Protein AF-A0A3C0SN01-F1 (afdb_monomer_lite)

pLDDT: mean 82.52, std 9.82, range [51.88, 93.31]

Sequence (128 aa):
GTYTPICLVLLETPIKYYMLSSIWGIAIVGILFKVYWIEGPSWLSSSIYIVMGWMAIFIFNPLSKVVSSNGLLILVLGGVLYTIGGVIYCLERKGKHRTFGAHEIFHIFVLLGSITHYYFIYRYVFNL

Structure (mmCIF, N/CA/C/O backbone):
data_AF-A0A3C0SN01-F1
#
_entry.id   AF-A0A3C0SN01-F1
#
loop_
_atom_site.group_PDB
_atom_site.id
_atom_site.type_symbol
_atom_site.label_atom_id
_atom_site.label_alt_id
_atom_site.label_comp_id
_atom_site.label_asym_id
_atom_site.label_entity_id
_atom_site.label_seq_id
_atom_site.pdbx_PDB_ins_code
_atom_site.Cartn_x
_atom_site.Cartn_y
_atom_site.Cartn_z
_atom_site.occupancy
_atom_site.B_iso_or_equiv
_atom_site.auth_seq_id
_atom_site.auth_comp_id
_atom_site.auth_asym_id
_atom_site.auth_atom_id
_atom_site.pdbx_PDB_model_num
ATOM 1 N N . GLY A 1 1 ? 5.481 -0.551 3.278 1.00 67.06 1 GLY A N 1
ATOM 2 C CA . GLY A 1 1 ? 5.163 0.664 4.053 1.00 67.06 1 GLY A CA 1
ATOM 3 C C . GLY A 1 1 ? 3.680 0.780 4.339 1.00 67.06 1 GLY A C 1
ATOM 4 O O . GLY A 1 1 ? 3.291 0.698 5.492 1.00 67.06 1 GLY A O 1
ATOM 5 N N . THR A 1 2 ? 2.856 0.908 3.297 1.00 79.81 2 THR A N 1
ATOM 6 C CA . THR A 1 2 ? 1.403 1.167 3.368 1.00 79.81 2 THR A CA 1
ATOM 7 C C . THR A 1 2 ? 0.610 0.222 4.279 1.00 79.81 2 THR A C 1
ATOM 9 O O . THR A 1 2 ? -0.334 0.649 4.930 1.00 79.81 2 THR A O 1
ATOM 12 N N . TYR A 1 3 ? 1.016 -1.045 4.382 1.00 82.19 3 TYR A N 1
ATOM 13 C CA . TYR A 1 3 ? 0.353 -2.038 5.232 1.00 82.19 3 TYR A CA 1
ATOM 14 C C . TYR A 1 3 ? 0.581 -1.858 6.734 1.00 82.19 3 TYR A C 1
ATOM 16 O O . TYR A 1 3 ? -0.266 -2.269 7.515 1.00 82.19 3 TYR A O 1
ATOM 24 N N . THR A 1 4 ? 1.694 -1.259 7.162 1.00 84.69 4 THR A N 1
ATOM 25 C CA . THR A 1 4 ? 2.011 -1.114 8.591 1.00 84.69 4 THR A CA 1
ATOM 26 C C . THR A 1 4 ? 0.919 -0.348 9.359 1.00 84.69 4 THR A C 1
ATOM 28 O O . THR A 1 4 ? 0.417 -0.903 10.335 1.00 84.69 4 THR A O 1
ATOM 31 N N . PRO A 1 5 ? 0.485 0.864 8.945 1.00 83.62 5 PRO A N 1
ATOM 32 C CA . PRO A 1 5 ? -0.585 1.577 9.649 1.00 83.62 5 PRO A CA 1
ATOM 33 C C . PRO A 1 5 ? -1.933 0.848 9.569 1.00 83.62 5 PRO A C 1
ATOM 35 O O . PRO A 1 5 ? -2.668 0.821 10.549 1.00 83.62 5 PRO A O 1
ATOM 38 N N . ILE A 1 6 ? -2.227 0.191 8.442 1.00 84.62 6 ILE A N 1
ATOM 39 C CA . ILE A 1 6 ? -3.448 -0.610 8.263 1.00 84.62 6 ILE A CA 1
ATOM 40 C C . ILE A 1 6 ? -3.478 -1.759 9.276 1.00 84.62 6 ILE A C 1
ATOM 42 O O . ILE A 1 6 ? -4.459 -1.925 9.992 1.00 84.62 6 ILE A O 1
ATOM 46 N N . CYS A 1 7 ? -2.393 -2.526 9.384 1.00 85.56 7 CYS A N 1
ATOM 47 C CA . CYS A 1 7 ? -2.330 -3.655 10.301 1.00 85.56 7 CYS A CA 1
ATOM 48 C C . CYS A 1 7 ? -2.332 -3.221 11.767 1.00 85.56 7 CYS A C 1
ATOM 50 O O . CYS A 1 7 ? -2.973 -3.865 12.585 1.00 85.56 7 CYS A O 1
ATOM 52 N N . LEU A 1 8 ? -1.607 -2.158 12.120 1.00 85.69 8 LEU A N 1
ATOM 53 C CA . LEU A 1 8 ? -1.470 -1.760 13.522 1.00 85.69 8 LEU A CA 1
ATOM 54 C C . LEU A 1 8 ? -2.720 -1.082 14.089 1.00 85.69 8 LEU A C 1
ATOM 56 O O . LEU A 1 8 ? -2.965 -1.230 15.284 1.00 85.69 8 LEU A O 1
ATOM 60 N N . VAL A 1 9 ? -3.480 -0.362 13.258 1.00 86.06 9 VAL A N 1
ATOM 61 C CA . VAL A 1 9 ? -4.631 0.436 13.710 1.00 86.06 9 VAL A CA 1
ATOM 62 C C . VAL A 1 9 ? -5.968 -0.241 13.410 1.00 86.06 9 VAL A C 1
ATOM 64 O O . VAL A 1 9 ? -6.854 -0.208 14.253 1.00 86.06 9 VAL A O 1
ATOM 67 N N . LEU A 1 10 ? -6.128 -0.866 12.236 1.00 85.12 10 LEU A N 1
ATOM 68 C CA . LEU A 1 10 ? -7.431 -1.383 11.789 1.00 85.12 10 LEU A CA 1
ATOM 69 C C . LEU A 1 10 ? -7.654 -2.865 12.102 1.00 85.12 10 LEU A C 1
ATOM 71 O O . LEU A 1 10 ? -8.794 -3.319 12.096 1.00 85.12 10 LEU A O 1
ATOM 75 N N . LEU A 1 11 ? -6.592 -3.645 12.320 1.00 86.56 11 LEU A N 1
ATOM 76 C CA . LEU A 1 11 ? -6.715 -5.085 12.549 1.00 86.56 11 LEU A CA 1
ATOM 77 C C . LEU A 1 11 ? -6.617 -5.435 14.032 1.00 86.56 11 LEU A C 1
ATOM 79 O O . LEU A 1 11 ? -5.713 -5.003 14.750 1.00 86.56 11 LEU A O 1
ATOM 83 N N . GLU A 1 12 ? -7.505 -6.325 14.460 1.00 85.50 12 GLU A N 1
ATOM 84 C CA . GLU A 1 12 ? -7.458 -6.919 15.789 1.00 85.50 12 GLU A CA 1
ATOM 85 C C . GLU A 1 12 ? -6.400 -8.031 15.887 1.00 85.50 12 GLU A C 1
ATOM 87 O O . GLU A 1 12 ? -5.940 -8.630 14.902 1.00 85.50 12 GLU A O 1
ATOM 92 N N . THR A 1 13 ? -5.988 -8.321 17.119 1.00 85.00 13 THR A N 1
ATOM 93 C CA . THR A 1 13 ? -5.174 -9.500 17.423 1.00 85.00 13 THR A CA 1
ATOM 94 C C . THR A 1 13 ? -5.981 -10.784 17.227 1.00 85.00 13 THR A C 1
ATOM 96 O O . THR A 1 13 ? -7.136 -10.821 17.638 1.00 85.00 13 THR A O 1
ATOM 99 N N . PRO A 1 14 ? -5.392 -11.860 16.668 1.00 87.69 14 PRO A N 1
ATOM 100 C CA . PRO A 1 14 ? -3.970 -12.030 16.342 1.00 87.69 14 PRO A CA 1
ATOM 101 C C . PRO A 1 14 ? -3.599 -11.705 14.881 1.00 87.69 14 PRO A C 1
ATOM 103 O O . PRO A 1 14 ? -2.414 -11.656 14.550 1.00 87.69 14 PRO A O 1
ATOM 106 N N . ILE A 1 15 ? -4.584 -11.457 14.010 1.00 86.94 15 ILE A N 1
ATOM 107 C CA . ILE A 1 15 ? -4.400 -11.288 12.554 1.00 86.94 15 ILE A CA 1
ATOM 108 C C . ILE A 1 15 ? -3.396 -10.174 12.236 1.00 86.94 15 ILE A C 1
ATOM 110 O O . ILE A 1 15 ? -2.558 -10.342 11.345 1.00 86.94 15 ILE A O 1
ATOM 114 N N . LYS A 1 16 ? -3.414 -9.074 13.004 1.00 89.25 16 LYS A N 1
ATOM 115 C CA . LYS A 1 16 ? -2.473 -7.961 12.820 1.00 89.25 16 LYS A CA 1
ATOM 116 C C . LYS A 1 16 ? -1.004 -8.390 12.833 1.00 89.25 16 LYS A C 1
ATOM 118 O O . LYS A 1 16 ? -0.227 -7.916 12.008 1.00 89.25 16 LYS A O 1
ATOM 123 N N . TYR A 1 17 ? -0.625 -9.300 13.734 1.00 90.06 17 TYR A N 1
ATOM 124 C CA . TYR A 1 17 ? 0.764 -9.731 13.889 1.00 90.06 17 TYR A CA 1
ATOM 125 C C . TYR A 1 17 ? 1.177 -10.697 12.788 1.00 90.06 17 TYR A C 1
ATOM 127 O O . TYR A 1 17 ? 2.263 -10.534 12.245 1.00 90.06 17 TYR A O 1
ATOM 135 N N . TYR A 1 18 ? 0.307 -11.641 12.415 1.00 90.75 18 TYR A N 1
ATOM 136 C CA . TYR A 1 18 ? 0.574 -12.567 11.311 1.00 90.75 18 TYR A CA 1
ATOM 137 C C . TYR A 1 18 ? 0.758 -11.836 9.982 1.00 90.75 18 TYR A C 1
ATOM 139 O O . TYR A 1 18 ? 1.694 -12.122 9.238 1.00 90.75 18 TYR A O 1
ATOM 147 N N . MET A 1 19 ? -0.106 -10.864 9.690 1.00 88.19 19 MET A N 1
ATOM 148 C CA . MET A 1 19 ? -0.006 -10.090 8.456 1.00 88.19 19 MET A CA 1
ATOM 149 C C . MET A 1 19 ? 1.246 -9.209 8.448 1.00 88.19 19 MET A C 1
ATOM 151 O O . MET A 1 19 ? 1.985 -9.179 7.463 1.00 88.19 19 MET A O 1
ATOM 155 N N . LEU A 1 20 ? 1.510 -8.506 9.554 1.00 90.56 20 LEU A N 1
ATOM 156 C CA . LEU A 1 20 ? 2.673 -7.632 9.666 1.00 90.56 20 LEU A CA 1
ATOM 157 C C . LEU A 1 20 ? 3.982 -8.424 9.557 1.00 90.56 20 LEU A C 1
ATOM 159 O O . LEU A 1 20 ? 4.850 -8.033 8.779 1.00 90.56 20 LEU A O 1
ATOM 163 N N . SER A 1 21 ? 4.113 -9.540 10.281 1.00 91.44 21 SER A N 1
ATOM 164 C CA . SER A 1 21 ? 5.314 -10.379 10.238 1.00 91.44 21 SER A CA 1
ATOM 165 C C . SER A 1 21 ? 5.529 -10.995 8.859 1.00 91.44 21 SER A C 1
ATOM 167 O O . SER A 1 21 ? 6.660 -11.016 8.383 1.00 91.44 21 SER A O 1
ATOM 169 N N . SER A 1 22 ? 4.460 -11.412 8.175 1.00 90.69 22 SER A N 1
ATOM 170 C CA . SER A 1 22 ? 4.561 -11.977 6.827 1.00 90.69 22 SER A CA 1
ATOM 171 C C . SER A 1 22 ? 5.036 -10.936 5.810 1.00 90.69 22 SER A C 1
ATOM 173 O O . SER A 1 22 ? 5.975 -11.191 5.058 1.00 90.69 22 SER A O 1
ATOM 175 N N . ILE A 1 23 ? 4.452 -9.732 5.818 1.00 90.75 23 ILE A N 1
ATOM 176 C CA . ILE A 1 23 ? 4.843 -8.650 4.897 1.00 90.75 23 ILE A CA 1
ATOM 177 C C . ILE A 1 23 ? 6.279 -8.198 5.155 1.00 90.75 23 ILE A C 1
ATOM 179 O O . ILE A 1 23 ? 7.044 -8.008 4.210 1.00 90.75 23 ILE A O 1
ATOM 183 N N . TRP A 1 24 ? 6.658 -8.026 6.423 1.00 91.56 24 TRP A N 1
ATOM 184 C CA . TRP A 1 24 ? 8.023 -7.644 6.780 1.00 91.56 24 TRP A CA 1
ATOM 185 C C . TRP A 1 24 ? 9.029 -8.758 6.494 1.00 91.56 24 TRP A C 1
ATOM 187 O O . TRP A 1 24 ? 10.121 -8.464 6.017 1.00 91.56 24 TRP A O 1
ATOM 197 N N . GLY A 1 25 ? 8.658 -10.023 6.695 1.00 91.75 25 GLY A N 1
ATOM 198 C CA . GLY A 1 25 ? 9.480 -11.174 6.328 1.00 91.75 25 GLY A CA 1
ATOM 199 C C . GLY A 1 25 ? 9.779 -11.198 4.831 1.00 91.75 25 GLY A C 1
ATOM 200 O O . GLY A 1 25 ? 10.942 -11.261 4.439 1.00 91.75 25 GLY A O 1
ATOM 201 N N . ILE A 1 26 ? 8.751 -11.043 3.988 1.00 89.19 26 ILE A N 1
ATOM 202 C CA . ILE A 1 26 ? 8.925 -10.969 2.528 1.00 89.19 26 ILE A CA 1
ATOM 203 C C . ILE A 1 26 ? 9.765 -9.746 2.137 1.00 89.19 26 ILE A C 1
ATOM 205 O O . ILE A 1 26 ? 10.632 -9.853 1.272 1.00 89.19 26 ILE A O 1
ATOM 209 N N . ALA A 1 27 ? 9.561 -8.598 2.791 1.00 88.62 27 ALA A N 1
ATOM 210 C CA . ALA A 1 27 ? 10.346 -7.396 2.530 1.00 88.62 27 ALA A CA 1
ATOM 211 C C . ALA A 1 27 ? 11.836 -7.592 2.855 1.00 88.62 27 ALA A C 1
ATOM 213 O O . ALA A 1 27 ? 12.681 -7.240 2.036 1.00 88.62 27 ALA A O 1
ATOM 214 N N . ILE A 1 28 ? 12.164 -8.185 4.009 1.00 90.56 28 ILE A N 1
ATOM 215 C CA . ILE A 1 28 ? 13.548 -8.488 4.400 1.00 90.56 28 ILE A CA 1
ATOM 216 C C . ILE A 1 28 ? 14.179 -9.440 3.387 1.00 90.56 28 ILE A C 1
ATOM 218 O O . ILE A 1 28 ? 15.268 -9.167 2.893 1.00 90.56 28 ILE A O 1
ATOM 222 N N . VAL A 1 29 ? 13.476 -10.513 3.019 1.00 89.06 29 VAL A N 1
ATOM 223 C CA . VAL A 1 29 ? 13.944 -11.462 2.003 1.00 89.06 29 VAL A CA 1
ATOM 224 C C . VAL A 1 29 ? 14.208 -10.748 0.673 1.00 89.06 29 VAL A C 1
ATOM 226 O O . VAL A 1 29 ? 15.281 -10.907 0.098 1.00 89.06 29 VAL A O 1
ATOM 229 N N . GLY A 1 30 ? 13.283 -9.901 0.215 1.00 85.56 30 GLY A N 1
ATOM 230 C CA . GLY A 1 30 ? 13.451 -9.105 -1.001 1.00 85.56 30 GLY A CA 1
ATOM 231 C C . GLY A 1 30 ? 14.647 -8.147 -0.947 1.00 85.56 30 GLY A C 1
ATOM 232 O O . GLY A 1 30 ? 15.370 -8.024 -1.935 1.00 85.56 30 GLY A O 1
ATOM 233 N N . ILE A 1 31 ? 14.895 -7.509 0.203 1.00 87.00 31 ILE A N 1
ATOM 234 C CA . ILE A 1 31 ? 16.065 -6.645 0.423 1.00 87.00 31 ILE A CA 1
ATOM 235 C C . ILE A 1 31 ? 17.353 -7.466 0.347 1.00 87.00 31 ILE A C 1
ATOM 237 O O . ILE A 1 31 ? 18.257 -7.089 -0.393 1.00 87.00 31 ILE A O 1
ATOM 241 N N . LEU A 1 32 ? 17.429 -8.598 1.054 1.00 88.69 32 LEU A N 1
ATOM 242 C CA . LEU A 1 32 ? 18.606 -9.470 1.029 1.00 88.69 32 LEU A CA 1
ATOM 243 C C . LEU A 1 32 ? 18.895 -9.955 -0.396 1.00 88.69 32 LEU A C 1
ATOM 245 O O . LEU A 1 32 ? 20.030 -9.849 -0.853 1.00 88.69 32 LEU A O 1
ATOM 249 N N . PHE A 1 33 ? 17.873 -10.386 -1.142 1.00 84.75 33 PHE A N 1
ATOM 250 C CA . PHE A 1 33 ? 18.031 -10.748 -2.554 1.00 84.75 33 PHE A CA 1
ATOM 251 C C . PHE A 1 33 ? 18.605 -9.603 -3.391 1.00 84.75 33 PHE A C 1
ATOM 253 O O . PHE A 1 33 ? 19.514 -9.826 -4.185 1.00 84.75 33 PHE A O 1
ATOM 260 N N . LYS A 1 34 ? 18.110 -8.374 -3.208 1.00 79.75 34 LYS A N 1
ATOM 261 C CA . LYS A 1 34 ? 18.589 -7.204 -3.956 1.00 79.75 34 LYS A CA 1
ATOM 262 C C . LYS A 1 34 ? 20.036 -6.840 -3.607 1.00 79.75 34 LYS A C 1
ATOM 264 O O . LYS A 1 34 ? 20.776 -6.420 -4.489 1.00 79.75 34 LYS A O 1
ATOM 269 N N . VAL A 1 35 ? 20.422 -6.994 -2.338 1.00 86.00 35 VAL A N 1
ATOM 270 C CA . VAL A 1 35 ? 21.769 -6.683 -1.834 1.00 86.00 35 VAL A CA 1
ATOM 271 C C . VAL A 1 35 ? 22.793 -7.706 -2.323 1.00 86.00 35 VAL A C 1
ATOM 273 O O . VAL A 1 35 ? 23.856 -7.315 -2.794 1.00 86.00 35 VAL A O 1
ATOM 276 N N . TYR A 1 36 ? 22.478 -9.002 -2.251 1.00 84.94 36 TYR A N 1
ATOM 277 C CA . TYR A 1 36 ? 23.400 -10.057 -2.681 1.00 84.94 36 TYR A CA 1
ATOM 278 C C . TYR A 1 36 ? 23.399 -10.284 -4.199 1.00 84.94 36 TYR A C 1
ATOM 280 O O . TYR A 1 36 ? 24.381 -10.793 -4.733 1.00 84.94 36 TYR A O 1
ATOM 288 N N . TRP A 1 37 ? 22.326 -9.906 -4.906 1.00 80.00 37 TRP A N 1
ATOM 289 C CA . TRP A 1 37 ? 22.157 -10.172 -6.337 1.00 80.00 37 TRP A CA 1
ATOM 290 C C . TRP A 1 37 ? 21.661 -8.936 -7.105 1.00 80.00 37 TRP A C 1
ATOM 292 O O . TRP A 1 37 ? 20.550 -8.897 -7.638 1.00 80.00 37 TRP A O 1
ATOM 302 N N . ILE A 1 38 ? 22.520 -7.917 -7.193 1.00 74.12 38 ILE A N 1
ATOM 303 C CA . ILE A 1 38 ? 22.217 -6.626 -7.841 1.00 74.12 38 ILE A CA 1
ATOM 304 C C . ILE A 1 38 ? 21.871 -6.795 -9.334 1.00 74.12 38 ILE A C 1
ATOM 306 O O . ILE A 1 38 ? 20.924 -6.176 -9.816 1.00 74.12 38 ILE A O 1
ATOM 310 N N . GLU A 1 39 ? 22.577 -7.677 -10.052 1.00 69.44 39 GLU A N 1
ATOM 311 C CA . GLU A 1 39 ? 22.322 -7.997 -11.472 1.00 69.44 39 GLU A CA 1
ATOM 312 C C . GLU A 1 39 ? 21.234 -9.067 -11.679 1.00 69.44 39 GLU A C 1
ATOM 314 O O 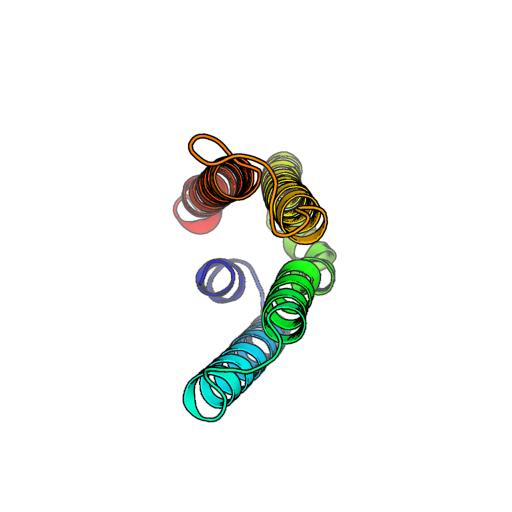. GLU A 1 39 ? 21.097 -9.647 -12.758 1.00 69.44 39 GLU A O 1
ATOM 319 N N . GLY A 1 40 ? 20.463 -9.376 -10.634 1.00 67.56 40 GLY A N 1
ATOM 320 C CA . GLY A 1 40 ? 19.437 -10.406 -10.686 1.00 67.56 40 GLY A CA 1
ATOM 321 C C . GLY A 1 40 ? 18.336 -10.091 -11.708 1.00 67.56 40 GLY A C 1
ATOM 322 O O . GLY A 1 40 ? 18.107 -8.930 -12.066 1.00 67.56 40 GLY A O 1
ATOM 323 N N . PRO A 1 41 ? 17.604 -11.115 -12.176 1.00 70.81 41 PRO A N 1
ATOM 324 C CA . PRO A 1 41 ? 16.523 -10.918 -13.126 1.00 70.81 41 PRO A CA 1
ATOM 325 C C . PRO A 1 41 ? 15.478 -9.925 -12.596 1.00 70.81 41 PRO A C 1
ATOM 327 O O . PRO A 1 41 ? 14.897 -10.118 -11.525 1.00 70.81 41 PRO A O 1
ATOM 330 N N . SER A 1 42 ? 15.174 -8.886 -13.379 1.00 67.25 42 SER A N 1
ATOM 331 C CA . SER A 1 42 ? 14.200 -7.849 -13.005 1.00 67.25 42 SER A CA 1
ATOM 332 C C . SER A 1 42 ? 12.801 -8.410 -12.707 1.00 67.25 42 SER A C 1
ATOM 334 O O . SER A 1 42 ? 12.099 -7.876 -11.849 1.00 67.25 42 SER A O 1
ATOM 336 N N . TRP A 1 43 ? 12.424 -9.526 -13.345 1.00 70.19 43 TRP A N 1
ATOM 337 C CA . TRP A 1 43 ? 11.138 -10.199 -13.134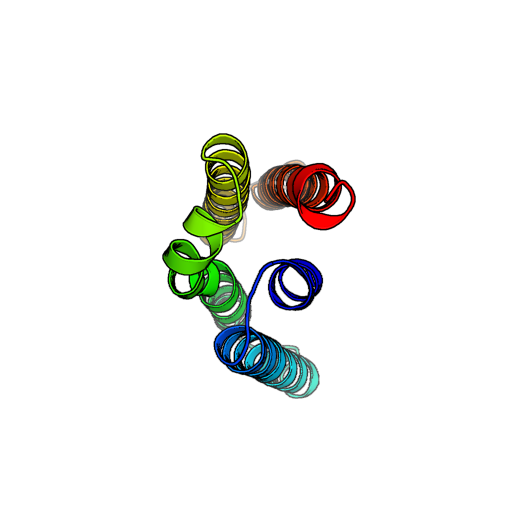 1.00 70.19 43 TRP A CA 1
ATOM 338 C C . TRP A 1 43 ? 10.970 -10.757 -11.714 1.00 70.19 43 TRP A C 1
ATOM 340 O O . TRP A 1 43 ? 9.853 -10.760 -11.191 1.00 70.19 43 TRP A O 1
ATOM 350 N N . LEU A 1 44 ? 12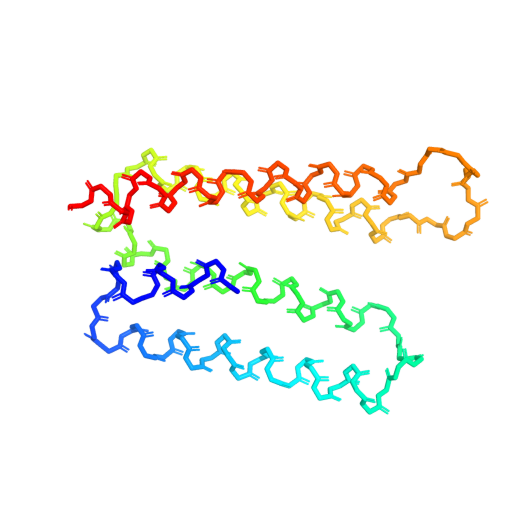.058 -11.188 -11.064 1.00 74.25 44 LEU A N 1
ATOM 351 C CA . LEU A 1 44 ? 12.005 -11.752 -9.714 1.00 74.25 44 LEU A CA 1
ATOM 352 C C . LEU A 1 44 ? 11.633 -10.665 -8.701 1.00 74.25 44 LEU A C 1
ATOM 354 O O . LEU A 1 44 ? 10.735 -10.848 -7.881 1.00 74.25 44 LEU A O 1
ATOM 358 N N . SER A 1 45 ? 12.264 -9.494 -8.825 1.00 69.94 45 SER A N 1
ATOM 359 C CA . SER A 1 45 ? 11.955 -8.327 -7.996 1.00 69.94 45 SER A CA 1
ATOM 360 C C . SER A 1 45 ? 10.495 -7.904 -8.176 1.00 69.94 45 SER A C 1
ATOM 362 O O . SER A 1 45 ? 9.796 -7.729 -7.182 1.00 69.94 45 SER A O 1
ATOM 364 N N . SER A 1 46 ? 10.011 -7.791 -9.418 1.00 74.12 46 SER A N 1
ATOM 365 C CA . SER A 1 46 ? 8.613 -7.432 -9.698 1.00 74.12 46 SER A CA 1
ATOM 366 C C . SER A 1 46 ? 7.616 -8.449 -9.139 1.00 74.12 46 SER A C 1
ATOM 368 O O . SER A 1 46 ? 6.589 -8.054 -8.592 1.00 74.12 46 SER A O 1
ATOM 370 N N . SER A 1 47 ? 7.931 -9.746 -9.205 1.00 79.06 47 SER A N 1
ATOM 371 C CA . SER A 1 47 ? 7.065 -10.807 -8.674 1.00 79.06 47 SER A CA 1
ATOM 372 C C . SER A 1 47 ? 6.896 -10.696 -7.158 1.00 79.06 47 SER A C 1
ATOM 374 O O . SER A 1 47 ? 5.773 -10.773 -6.664 1.00 79.06 47 SER A O 1
ATOM 376 N N . ILE A 1 48 ? 7.984 -10.433 -6.423 1.00 80.69 48 ILE A N 1
ATOM 377 C CA . ILE A 1 48 ? 7.937 -10.217 -4.967 1.00 80.69 48 ILE A CA 1
ATOM 378 C C . ILE A 1 48 ? 7.020 -9.032 -4.630 1.00 80.69 48 ILE A C 1
ATOM 380 O O . ILE A 1 48 ? 6.164 -9.150 -3.754 1.00 80.69 48 ILE A O 1
ATOM 384 N N . TYR A 1 49 ? 7.134 -7.916 -5.360 1.00 79.44 49 TYR A N 1
ATOM 385 C CA . TYR A 1 49 ? 6.270 -6.748 -5.149 1.00 79.44 49 TYR A CA 1
ATOM 386 C C . TYR A 1 49 ? 4.789 -7.036 -5.429 1.00 79.44 49 TYR A C 1
ATOM 388 O O . TYR A 1 49 ? 3.933 -6.600 -4.659 1.00 79.44 49 TYR A O 1
ATOM 396 N N . ILE A 1 50 ? 4.474 -7.787 -6.489 1.00 80.38 50 ILE A N 1
ATOM 397 C CA . ILE A 1 50 ? 3.090 -8.166 -6.813 1.00 80.38 50 ILE A CA 1
ATOM 398 C C . ILE A 1 50 ? 2.516 -9.069 -5.720 1.00 80.38 50 ILE A C 1
ATOM 400 O O . ILE A 1 50 ? 1.422 -8.800 -5.226 1.00 80.38 50 ILE A O 1
ATOM 404 N N . VAL A 1 51 ? 3.264 -10.089 -5.284 1.00 84.81 51 VAL A N 1
ATOM 405 C CA . VAL A 1 51 ? 2.836 -10.989 -4.201 1.00 84.81 51 VAL A CA 1
ATOM 406 C C . VAL A 1 51 ? 2.547 -10.198 -2.927 1.00 84.81 51 VAL A C 1
ATOM 408 O O . VAL A 1 51 ? 1.480 -10.369 -2.341 1.00 84.81 51 VAL A O 1
ATOM 411 N N . MET A 1 52 ? 3.435 -9.275 -2.539 1.00 84.88 52 MET A N 1
ATOM 412 C CA . MET A 1 52 ? 3.211 -8.389 -1.389 1.00 84.88 52 MET A CA 1
ATOM 413 C C . MET A 1 52 ? 1.949 -7.530 -1.549 1.00 84.88 52 MET A C 1
ATOM 415 O O . MET A 1 52 ? 1.208 -7.335 -0.587 1.00 84.88 52 MET A O 1
ATOM 419 N N . GLY A 1 53 ? 1.686 -7.020 -2.756 1.00 83.75 53 GLY A N 1
ATOM 420 C CA . GLY A 1 53 ? 0.489 -6.237 -3.060 1.00 83.75 53 GLY A CA 1
ATOM 421 C C . GLY A 1 53 ? -0.807 -7.033 -2.894 1.00 83.75 53 GLY A C 1
ATOM 422 O O . GLY A 1 53 ? -1.777 -6.510 -2.353 1.00 83.75 53 GLY A O 1
ATOM 423 N N . TRP A 1 54 ? -0.809 -8.308 -3.280 1.00 85.06 54 TRP A N 1
ATOM 424 C CA . TRP A 1 54 ? -1.989 -9.176 -3.225 1.00 85.06 54 TRP A CA 1
ATOM 425 C C . TRP A 1 54 ? -2.301 -9.725 -1.832 1.00 85.06 54 TRP A C 1
ATOM 427 O O . TRP A 1 54 ? -3.412 -10.206 -1.597 1.00 85.06 54 TRP A O 1
ATOM 437 N N . MET A 1 55 ? -1.384 -9.586 -0.869 1.00 85.25 55 MET A N 1
ATOM 438 C CA . MET A 1 55 ? -1.648 -10.008 0.508 1.00 85.25 55 MET A CA 1
ATOM 439 C C . MET A 1 55 ? -2.855 -9.282 1.131 1.00 85.25 55 MET A C 1
ATOM 441 O O . MET A 1 55 ? -3.477 -9.823 2.043 1.00 85.25 55 MET A O 1
ATOM 445 N N . ALA A 1 56 ? -3.249 -8.110 0.613 1.00 83.94 56 ALA A N 1
ATOM 446 C CA . ALA A 1 56 ? -4.456 -7.375 1.010 1.00 83.94 56 ALA A CA 1
ATOM 447 C C . ALA A 1 56 ? -5.728 -8.232 0.987 1.00 83.94 56 ALA A C 1
ATOM 449 O O . ALA A 1 56 ? -6.627 -7.996 1.790 1.00 83.94 56 ALA A O 1
ATOM 450 N N . ILE A 1 57 ? -5.804 -9.239 0.113 1.00 85.38 57 ILE A N 1
ATOM 451 C CA . ILE A 1 57 ? -6.975 -10.116 0.006 1.00 85.38 57 ILE A CA 1
ATOM 452 C C . ILE A 1 57 ? -7.210 -10.884 1.311 1.00 85.38 57 ILE A C 1
ATOM 454 O O . ILE A 1 57 ? -8.353 -11.021 1.743 1.00 85.38 57 ILE A O 1
ATOM 458 N N . PHE A 1 58 ? -6.145 -11.312 1.996 1.00 85.12 58 PHE A N 1
ATOM 459 C CA . PHE A 1 58 ? -6.261 -12.042 3.262 1.00 85.12 58 PHE A CA 1
ATOM 460 C C . PHE A 1 58 ? -6.842 -11.189 4.391 1.00 85.12 58 PHE A C 1
ATOM 462 O O . PHE A 1 58 ? -7.494 -11.714 5.291 1.00 85.12 58 PHE A O 1
ATOM 469 N N . ILE A 1 59 ? -6.639 -9.872 4.335 1.00 84.75 59 ILE A N 1
ATOM 470 C CA . ILE A 1 59 ? -7.165 -8.932 5.329 1.00 84.75 59 ILE A CA 1
ATOM 471 C C . ILE A 1 59 ? -8.444 -8.231 4.869 1.00 84.75 59 ILE A C 1
ATOM 473 O O . ILE A 1 59 ? -8.969 -7.407 5.609 1.00 84.75 59 ILE A O 1
ATOM 477 N N . PHE A 1 60 ? -8.985 -8.567 3.696 1.00 86.81 60 PHE A N 1
ATOM 478 C CA . PHE A 1 60 ? -10.162 -7.897 3.141 1.00 86.81 60 PHE A CA 1
ATOM 479 C C . PHE A 1 60 ? -11.409 -8.080 4.016 1.00 86.81 60 PHE A C 1
ATOM 481 O O . PHE A 1 60 ? -12.088 -7.111 4.348 1.00 86.81 60 PHE A O 1
ATOM 488 N N . ASN A 1 61 ? -11.689 -9.318 4.439 1.00 86.50 61 ASN A N 1
ATOM 489 C CA . ASN A 1 61 ? -12.827 -9.628 5.307 1.00 86.50 61 ASN A CA 1
ATOM 490 C C . ASN A 1 61 ? -12.748 -8.891 6.660 1.00 86.50 61 ASN A C 1
ATOM 492 O O . ASN A 1 61 ? -13.693 -8.163 6.971 1.00 86.50 61 ASN A O 1
ATOM 496 N N . PRO A 1 62 ? -11.648 -8.976 7.439 1.00 86.50 62 PRO A N 1
ATOM 497 C CA . PRO A 1 62 ? -11.555 -8.211 8.677 1.00 86.50 62 PRO A CA 1
ATOM 498 C C . PRO A 1 62 ? -11.601 -6.696 8.432 1.00 86.50 62 PRO A C 1
ATOM 500 O O . PRO A 1 62 ? -12.294 -6.014 9.179 1.00 86.50 62 PRO A O 1
ATOM 503 N N . LEU A 1 63 ? -10.990 -6.168 7.358 1.00 85.94 63 LEU A N 1
ATOM 504 C CA . LEU A 1 63 ? -11.103 -4.739 7.024 1.00 85.94 63 LEU A CA 1
ATOM 505 C C . LEU A 1 63 ? -12.547 -4.304 6.771 1.00 85.94 63 LEU A C 1
ATOM 507 O O . LEU A 1 63 ? -12.939 -3.221 7.195 1.00 85.94 63 LEU A O 1
ATOM 511 N N . SER A 1 64 ? -13.346 -5.132 6.096 1.00 87.00 64 SER A N 1
ATOM 512 C CA . SER A 1 64 ? -14.727 -4.777 5.754 1.00 87.00 64 SER A CA 1
ATOM 513 C C . SER A 1 64 ? -15.656 -4.610 6.954 1.00 87.00 64 SER A C 1
ATOM 515 O O . SER A 1 64 ? -16.731 -4.034 6.817 1.00 87.00 64 SER A O 1
ATOM 517 N N . LYS A 1 65 ? -15.237 -5.087 8.131 1.00 87.62 65 LYS A N 1
ATOM 518 C CA . LYS A 1 65 ? -15.985 -4.940 9.384 1.00 87.62 65 LYS A CA 1
ATOM 519 C C . LYS A 1 65 ? -15.682 -3.630 10.108 1.00 87.62 65 LYS A C 1
ATOM 521 O O . LYS A 1 65 ? -16.497 -3.189 10.908 1.00 87.62 65 LYS A O 1
ATOM 526 N N . VAL A 1 66 ? -14.524 -3.030 9.840 1.00 87.25 66 VAL A N 1
ATOM 527 C CA . VAL A 1 66 ? -14.025 -1.833 10.540 1.00 87.25 66 VAL A CA 1
ATOM 528 C C . VAL A 1 66 ? -13.996 -0.590 9.649 1.00 87.25 66 VAL A C 1
ATOM 530 O O . VAL A 1 66 ? -13.982 0.530 10.147 1.00 87.25 66 VAL A O 1
ATOM 533 N N . VAL A 1 67 ? -14.013 -0.769 8.328 1.00 87.00 67 VAL A N 1
ATOM 534 C CA . VAL A 1 67 ? -13.966 0.309 7.338 1.00 87.00 67 VAL A CA 1
ATOM 535 C C . VAL A 1 67 ? -15.241 0.301 6.499 1.00 87.00 67 VAL A C 1
ATOM 537 O O . VAL A 1 67 ? -15.732 -0.751 6.095 1.00 87.00 67 VAL A O 1
ATOM 540 N N . SER A 1 68 ? -15.762 1.492 6.192 1.00 88.75 68 SER A N 1
ATOM 541 C CA . SER A 1 68 ? -16.939 1.641 5.331 1.00 88.75 68 SER A CA 1
ATOM 542 C C . SER A 1 68 ? -16.693 1.104 3.914 1.00 88.75 68 SER A C 1
ATOM 544 O O . SER A 1 68 ? -15.563 1.079 3.418 1.00 88.75 68 SER A O 1
ATOM 546 N N . SER A 1 69 ? -17.763 0.748 3.200 1.00 88.31 69 SER A N 1
ATOM 547 C CA . SER A 1 69 ? -17.674 0.258 1.816 1.00 88.31 69 SER A CA 1
ATOM 548 C C . SER A 1 69 ? -16.919 1.221 0.887 1.00 88.31 69 SER A C 1
ATOM 550 O O . SER A 1 69 ? -16.170 0.779 0.019 1.00 88.31 69 SER A O 1
ATOM 552 N N . ASN A 1 70 ? -17.038 2.534 1.114 1.00 89.69 70 ASN A N 1
ATOM 553 C CA . ASN A 1 70 ? -16.298 3.549 0.360 1.00 89.69 70 ASN A CA 1
ATOM 554 C C . ASN A 1 70 ? -14.783 3.472 0.607 1.00 89.69 70 ASN A C 1
ATOM 556 O O . ASN A 1 70 ? -14.003 3.611 -0.333 1.00 89.69 70 ASN A O 1
ATOM 560 N N . GLY A 1 71 ? -14.352 3.228 1.848 1.00 86.62 71 GLY A N 1
ATOM 561 C CA . GLY A 1 71 ? -12.936 3.046 2.169 1.00 86.62 71 GLY A CA 1
ATOM 562 C C . GLY A 1 71 ? -12.349 1.806 1.496 1.00 86.62 71 GLY A C 1
ATOM 563 O O . GLY A 1 71 ? -11.261 1.872 0.925 1.00 86.62 71 GLY A O 1
ATOM 564 N N . LEU A 1 72 ? -13.097 0.699 1.476 1.00 88.94 72 LEU A N 1
ATOM 565 C CA . LEU A 1 72 ? -12.689 -0.517 0.764 1.00 88.94 72 LEU A CA 1
ATOM 566 C C . LEU A 1 72 ? -12.553 -0.280 -0.742 1.00 88.94 72 LEU A C 1
ATOM 568 O O . LEU A 1 72 ? -11.579 -0.733 -1.337 1.00 88.94 72 LEU A O 1
ATOM 572 N N . LEU A 1 73 ? -13.487 0.456 -1.354 1.00 91.19 73 LEU A N 1
ATOM 573 C CA . LEU A 1 73 ? -13.409 0.804 -2.775 1.00 91.19 73 LEU A CA 1
ATOM 574 C C . LEU A 1 73 ? -12.139 1.595 -3.091 1.00 91.19 73 LEU A C 1
ATOM 576 O O . LEU A 1 73 ? -11.446 1.259 -4.045 1.00 91.19 73 LEU A O 1
ATOM 580 N N . ILE A 1 74 ? -11.785 2.589 -2.272 1.00 91.12 74 ILE A N 1
ATOM 581 C CA . ILE A 1 74 ? -10.544 3.363 -2.445 1.00 91.12 74 ILE A CA 1
ATOM 582 C C . ILE A 1 74 ? -9.313 2.451 -2.357 1.00 91.12 74 ILE A C 1
ATOM 584 O O . ILE A 1 74 ? -8.397 2.573 -3.170 1.00 91.12 74 ILE A O 1
ATOM 588 N N . LEU A 1 75 ? -9.298 1.518 -1.400 1.00 88.75 75 LEU A N 1
ATOM 589 C CA . LEU A 1 75 ? -8.197 0.572 -1.231 1.00 88.75 75 LEU A CA 1
ATOM 590 C C . LEU A 1 75 ? -8.051 -0.359 -2.446 1.00 88.75 75 LEU A C 1
ATOM 592 O O . LEU A 1 75 ? -6.940 -0.572 -2.932 1.00 88.75 75 LEU A O 1
ATOM 596 N N . VAL A 1 76 ? -9.170 -0.886 -2.950 1.00 90.62 76 VAL A N 1
ATOM 597 C CA . VAL A 1 76 ? -9.201 -1.743 -4.143 1.00 90.62 76 VAL A CA 1
ATOM 598 C C . VAL A 1 76 ? -8.768 -0.961 -5.381 1.00 90.62 76 VAL A C 1
ATOM 600 O O . VAL A 1 76 ? -7.949 -1.459 -6.149 1.00 90.62 76 VAL A O 1
ATOM 603 N N . LEU A 1 77 ? -9.246 0.274 -5.552 1.00 92.06 77 LEU A N 1
ATOM 604 C CA . LEU A 1 77 ? -8.837 1.151 -6.651 1.00 92.06 77 LEU A CA 1
ATOM 605 C C . LEU A 1 77 ? -7.322 1.387 -6.647 1.00 92.06 77 LEU A C 1
ATOM 607 O O . LEU A 1 77 ? -6.691 1.262 -7.695 1.00 92.06 77 LEU A O 1
ATOM 611 N N . GLY A 1 78 ? -6.721 1.642 -5.481 1.00 89.38 78 GLY A N 1
ATOM 612 C CA . GLY A 1 78 ? -5.267 1.767 -5.352 1.00 89.38 78 GLY A CA 1
ATOM 613 C C . GLY A 1 78 ? -4.512 0.503 -5.770 1.00 89.38 78 GLY A C 1
ATOM 614 O O . GLY A 1 78 ? -3.556 0.577 -6.546 1.00 89.38 78 GLY A O 1
ATOM 615 N N . GLY A 1 79 ? -4.991 -0.670 -5.343 1.00 88.25 79 GLY A N 1
ATOM 616 C CA . GLY A 1 79 ? -4.426 -1.964 -5.741 1.00 88.25 79 GLY A CA 1
ATOM 617 C C . GLY A 1 79 ? -4.537 -2.244 -7.246 1.00 88.25 79 GLY A C 1
ATOM 618 O O . GLY A 1 79 ? -3.590 -2.742 -7.863 1.00 88.25 79 GLY A O 1
ATOM 619 N N . VAL A 1 80 ? -5.664 -1.876 -7.861 1.00 89.94 80 VAL A N 1
ATOM 620 C CA . VAL A 1 80 ? -5.873 -1.991 -9.311 1.00 89.94 80 VAL A CA 1
ATOM 621 C C . VAL A 1 80 ? -4.924 -1.064 -10.069 1.00 89.94 80 VAL A C 1
ATOM 623 O O . VAL A 1 80 ? -4.266 -1.520 -11.002 1.00 89.94 80 VAL A O 1
ATOM 626 N N . LEU A 1 81 ? -4.776 0.196 -9.645 1.00 90.94 81 LEU A N 1
ATOM 627 C CA . LEU A 1 81 ? -3.844 1.146 -10.263 1.00 90.94 81 LEU A CA 1
ATOM 628 C C . LEU A 1 81 ? -2.397 0.632 -10.223 1.00 90.94 81 LEU A C 1
ATOM 630 O O . LEU A 1 81 ? -1.714 0.663 -11.246 1.00 90.94 81 LEU A O 1
ATOM 634 N N . TYR A 1 82 ? -1.949 0.081 -9.088 1.00 87.44 82 TYR A N 1
ATOM 635 C CA . TYR A 1 82 ? -0.625 -0.544 -8.996 1.00 87.44 82 TYR A CA 1
ATOM 636 C C . TYR A 1 82 ? -0.467 -1.751 -9.921 1.00 87.44 82 TYR A C 1
ATOM 638 O O . TYR A 1 82 ? 0.583 -1.913 -10.543 1.00 87.44 82 TYR A O 1
ATOM 646 N N . THR A 1 83 ? -1.499 -2.589 -10.031 1.00 86.50 83 THR A N 1
ATOM 647 C CA . THR A 1 83 ? -1.466 -3.773 -10.897 1.00 86.50 83 THR A CA 1
ATOM 648 C C . THR A 1 83 ? -1.402 -3.370 -12.370 1.00 86.50 83 THR A C 1
ATOM 650 O O . THR A 1 83 ? -0.573 -3.901 -13.103 1.00 86.50 83 THR A O 1
ATOM 653 N N . ILE A 1 84 ? -2.207 -2.389 -12.796 1.00 87.38 84 ILE A N 1
ATOM 654 C CA . ILE A 1 84 ? -2.181 -1.849 -14.164 1.00 87.38 84 ILE A CA 1
ATOM 655 C C . ILE A 1 84 ? -0.800 -1.275 -14.479 1.00 87.38 84 ILE A C 1
ATOM 657 O O . ILE A 1 84 ? -0.217 -1.628 -15.503 1.00 87.38 84 ILE A O 1
ATOM 661 N N . GLY A 1 85 ? -0.241 -0.458 -13.579 1.00 84.88 85 GLY A N 1
ATOM 662 C CA . GLY A 1 85 ? 1.120 0.051 -13.728 1.00 84.88 85 GLY A CA 1
ATOM 663 C C . GLY A 1 85 ? 2.127 -1.088 -13.902 1.00 84.88 85 GLY A C 1
ATOM 664 O O . GLY A 1 85 ? 2.893 -1.091 -14.865 1.00 84.88 85 GLY A O 1
ATOM 665 N N . GLY A 1 86 ? 2.113 -2.076 -13.004 1.00 79.94 86 GLY A N 1
ATOM 666 C CA . GLY A 1 86 ? 3.026 -3.221 -13.055 1.00 79.94 86 GLY A CA 1
ATOM 667 C C . GLY A 1 86 ? 2.920 -4.024 -14.354 1.00 79.94 86 GLY A C 1
ATOM 668 O O . GLY A 1 86 ? 3.940 -4.400 -14.927 1.00 79.94 86 GLY A O 1
ATOM 669 N N . VAL A 1 87 ? 1.703 -4.229 -14.865 1.00 82.56 87 VAL A N 1
ATOM 670 C CA . VAL A 1 87 ? 1.469 -4.898 -16.154 1.00 82.56 87 VAL A CA 1
ATOM 671 C C . VAL A 1 87 ? 2.029 -4.072 -17.312 1.00 82.56 87 VAL A C 1
ATOM 673 O O . VAL A 1 87 ? 2.722 -4.630 -18.158 1.00 82.56 87 VAL A O 1
ATOM 676 N N . ILE A 1 88 ? 1.801 -2.753 -17.336 1.00 81.12 88 ILE A N 1
ATOM 677 C CA . ILE A 1 88 ? 2.366 -1.854 -18.358 1.00 81.12 88 ILE A CA 1
ATOM 678 C C . ILE A 1 88 ? 3.899 -1.921 -18.348 1.00 81.12 88 ILE A C 1
ATOM 680 O O . ILE A 1 88 ? 4.510 -2.042 -19.409 1.00 81.12 88 ILE A O 1
ATOM 684 N N . TYR A 1 89 ? 4.514 -1.930 -17.163 1.00 77.19 89 TYR A N 1
ATOM 685 C CA . TYR A 1 89 ? 5.962 -2.072 -17.010 1.00 77.19 89 TYR A CA 1
ATOM 686 C C . TYR A 1 89 ? 6.480 -3.429 -17.512 1.00 77.19 89 TYR A C 1
ATOM 688 O O . TYR A 1 89 ? 7.497 -3.491 -18.197 1.00 77.19 89 TYR A O 1
ATOM 696 N N . CYS A 1 90 ? 5.779 -4.529 -17.218 1.00 72.31 90 CYS A N 1
ATOM 697 C CA . CYS A 1 90 ? 6.164 -5.862 -17.692 1.00 72.31 90 CYS A CA 1
ATOM 698 C C . CYS A 1 90 ? 5.992 -6.040 -19.209 1.00 72.31 90 CYS A C 1
ATOM 700 O O . CYS A 1 90 ? 6.755 -6.786 -19.822 1.00 72.31 90 CYS A O 1
ATOM 702 N N . LEU A 1 91 ? 4.999 -5.381 -19.810 1.00 72.56 91 LEU A N 1
ATOM 703 C CA . LEU A 1 91 ? 4.742 -5.414 -21.252 1.00 72.56 91 LEU A CA 1
ATOM 704 C C . LEU A 1 91 ? 5.695 -4.510 -22.049 1.00 72.56 91 LEU A C 1
ATOM 706 O O . LEU A 1 91 ? 5.756 -4.620 -23.278 1.00 72.56 91 LEU A O 1
ATOM 710 N N . GLU A 1 92 ? 6.455 -3.637 -21.384 1.00 66.69 92 GLU A N 1
ATOM 711 C CA . GLU A 1 92 ? 7.428 -2.775 -22.045 1.00 66.69 92 GLU A CA 1
ATOM 712 C C . GLU A 1 92 ? 8.592 -3.596 -22.618 1.00 66.69 92 GLU A C 1
ATOM 714 O O . GLU A 1 92 ? 9.479 -4.102 -21.926 1.00 66.69 92 GLU A O 1
ATOM 719 N N . ARG A 1 93 ? 8.596 -3.728 -23.946 1.00 56.66 93 ARG A N 1
ATOM 720 C CA . ARG A 1 93 ? 9.653 -4.415 -24.684 1.00 56.66 93 ARG A CA 1
ATOM 721 C C . ARG A 1 93 ? 10.882 -3.508 -24.757 1.00 56.66 93 ARG A C 1
ATOM 723 O O . ARG A 1 93 ? 10.814 -2.430 -25.347 1.00 56.66 93 ARG A O 1
ATOM 730 N N . LYS A 1 94 ? 12.013 -3.972 -24.205 1.00 53.66 94 LYS A N 1
ATOM 731 C CA . LYS A 1 94 ? 13.327 -3.306 -24.294 1.00 53.66 94 LYS A CA 1
ATOM 732 C C . LYS A 1 94 ? 13.578 -2.823 -25.733 1.00 53.66 94 LYS A C 1
ATOM 734 O O . LYS A 1 94 ? 13.769 -3.649 -26.623 1.00 53.66 94 LYS A O 1
ATOM 739 N N . GLY A 1 95 ? 13.562 -1.504 -25.954 1.00 54.38 95 GLY A N 1
ATOM 740 C CA . GLY A 1 95 ? 13.994 -0.889 -27.217 1.00 54.38 95 GLY A CA 1
ATOM 741 C C . GLY A 1 95 ? 13.008 0.023 -27.959 1.00 54.38 95 GLY A C 1
ATOM 742 O O . GLY A 1 95 ? 13.357 0.456 -29.056 1.00 54.38 95 GLY A O 1
ATOM 743 N N . LYS A 1 96 ? 11.820 0.355 -27.429 1.00 55.22 96 LYS A N 1
ATOM 744 C CA . LYS A 1 96 ? 10.896 1.289 -28.105 1.00 55.22 96 LYS A CA 1
ATOM 745 C C . LYS A 1 96 ? 10.585 2.516 -27.237 1.00 55.22 96 LYS A C 1
ATOM 747 O O . LYS A 1 96 ? 9.977 2.382 -26.189 1.00 55.22 96 LYS A O 1
ATOM 752 N N . HIS A 1 97 ? 10.960 3.683 -27.768 1.00 51.88 97 HIS A N 1
ATOM 753 C CA . HIS A 1 97 ? 10.809 5.056 -27.257 1.00 51.88 97 HIS A CA 1
ATOM 754 C C . HIS A 1 97 ? 11.924 5.568 -26.326 1.00 51.88 97 HIS A C 1
ATOM 756 O O . HIS A 1 97 ? 12.279 4.964 -25.324 1.00 51.88 97 HIS A O 1
ATOM 762 N N . ARG A 1 98 ? 12.521 6.697 -26.739 1.00 54.38 98 ARG A N 1
ATOM 763 C CA . ARG A 1 98 ? 13.732 7.324 -26.176 1.00 54.38 98 ARG A CA 1
ATOM 764 C C . ARG A 1 98 ? 13.431 8.546 -25.290 1.00 54.38 98 ARG A C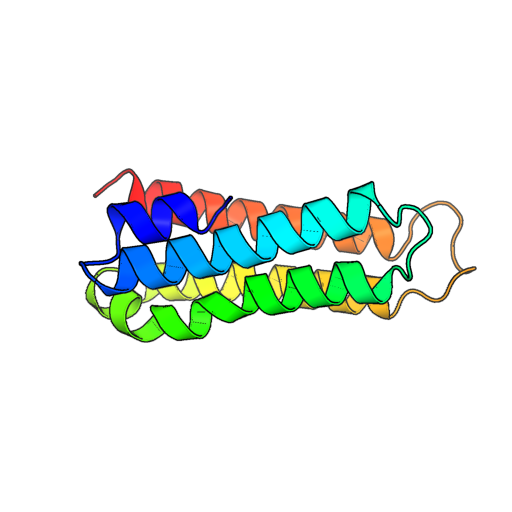 1
ATOM 766 O O . ARG A 1 98 ? 14.375 9.159 -24.810 1.00 54.38 98 ARG A O 1
ATOM 773 N N . THR A 1 99 ? 12.161 8.924 -25.113 1.00 55.88 99 THR A N 1
ATOM 774 C CA . THR A 1 99 ? 11.782 10.184 -24.438 1.00 55.88 99 THR A CA 1
ATOM 775 C C . THR A 1 99 ? 10.482 10.143 -23.640 1.00 55.88 99 THR A C 1
ATOM 777 O O . THR A 1 99 ? 10.431 10.847 -22.644 1.00 55.88 99 THR A O 1
ATOM 780 N N . PHE A 1 100 ? 9.462 9.374 -24.056 1.00 61.50 100 PHE A N 1
ATOM 781 C CA . PHE A 1 100 ? 8.280 9.099 -23.231 1.00 61.50 100 PHE A CA 1
ATOM 782 C C . PHE A 1 100 ? 7.848 7.626 -23.377 1.00 61.50 100 PHE A C 1
ATOM 784 O O . PHE A 1 100 ? 7.501 7.207 -24.485 1.00 61.50 100 PHE A O 1
ATOM 791 N N . GLY A 1 101 ? 7.948 6.820 -22.320 1.00 70.19 101 GLY A N 1
ATOM 792 C CA . GLY A 1 101 ? 7.868 5.352 -22.362 1.00 70.19 101 GLY A CA 1
ATOM 793 C C . GLY A 1 101 ? 6.871 4.739 -21.377 1.00 70.19 101 GLY A C 1
ATOM 794 O O . GLY A 1 101 ? 6.259 5.425 -20.555 1.00 70.19 101 GLY A O 1
ATOM 795 N N . ALA A 1 102 ? 6.719 3.414 -21.425 1.00 73.06 102 ALA A N 1
ATOM 796 C CA . ALA A 1 102 ? 5.867 2.693 -20.477 1.00 73.06 102 ALA A CA 1
ATOM 797 C C . ALA A 1 102 ? 6.401 2.789 -19.034 1.00 73.06 102 ALA A C 1
ATOM 799 O O . ALA A 1 102 ? 5.622 2.672 -18.089 1.00 73.06 102 ALA A O 1
ATOM 800 N N . HIS A 1 103 ? 7.681 3.125 -18.856 1.00 80.31 103 HIS A N 1
ATOM 801 C CA . HIS A 1 103 ? 8.275 3.417 -17.558 1.00 80.31 103 HIS A CA 1
ATOM 802 C C . HIS A 1 103 ? 7.679 4.659 -16.875 1.00 80.31 103 HIS A C 1
ATOM 804 O O . HIS A 1 103 ? 7.415 4.625 -15.675 1.00 80.31 103 HIS A O 1
ATOM 810 N N . GLU A 1 104 ? 7.427 5.756 -17.595 1.00 84.81 104 GLU A N 1
ATOM 811 C CA . GLU A 1 104 ? 6.818 6.947 -16.975 1.00 84.81 104 GLU A CA 1
ATOM 812 C C . GLU A 1 104 ? 5.326 6.748 -16.752 1.00 84.81 104 GLU A C 1
ATOM 814 O O . GLU A 1 104 ? 4.801 7.168 -15.724 1.00 84.81 104 GLU A O 1
ATOM 819 N N . ILE A 1 105 ? 4.649 6.048 -17.667 1.00 84.31 105 ILE A N 1
ATOM 820 C CA . ILE A 1 105 ? 3.254 5.645 -17.469 1.00 84.31 105 ILE A CA 1
ATOM 821 C C . ILE A 1 105 ? 3.148 4.785 -16.203 1.00 84.31 105 ILE A C 1
ATOM 823 O O . ILE A 1 105 ? 2.286 5.037 -15.362 1.00 84.31 105 ILE A O 1
ATOM 827 N N . PHE A 1 106 ? 4.067 3.835 -16.008 1.00 84.69 106 PHE A N 1
ATOM 828 C CA . PHE A 1 106 ? 4.187 3.070 -14.769 1.00 84.69 106 PHE A CA 1
ATOM 829 C C . PHE A 1 106 ? 4.317 3.983 -13.545 1.00 84.69 106 PHE A C 1
ATOM 831 O O . PHE A 1 106 ? 3.556 3.814 -12.593 1.00 84.69 106 PHE A O 1
ATOM 838 N N . HIS A 1 107 ? 5.208 4.980 -13.579 1.00 87.19 107 HIS A N 1
ATOM 839 C CA . HIS A 1 107 ? 5.348 5.939 -12.477 1.00 87.19 107 HIS A CA 1
ATOM 840 C C . HIS A 1 107 ? 4.063 6.720 -12.205 1.00 87.19 107 HIS A C 1
ATOM 842 O O . HIS A 1 107 ? 3.706 6.888 -11.043 1.00 87.19 107 HIS A O 1
ATOM 848 N N . ILE A 1 108 ? 3.326 7.143 -13.237 1.00 90.00 108 ILE A N 1
ATOM 849 C CA . ILE A 1 108 ? 2.038 7.835 -13.073 1.00 90.00 108 ILE A CA 1
ATOM 850 C C . ILE A 1 108 ? 1.028 6.928 -12.359 1.00 90.00 108 ILE A C 1
ATOM 852 O O . ILE A 1 108 ? 0.405 7.351 -11.38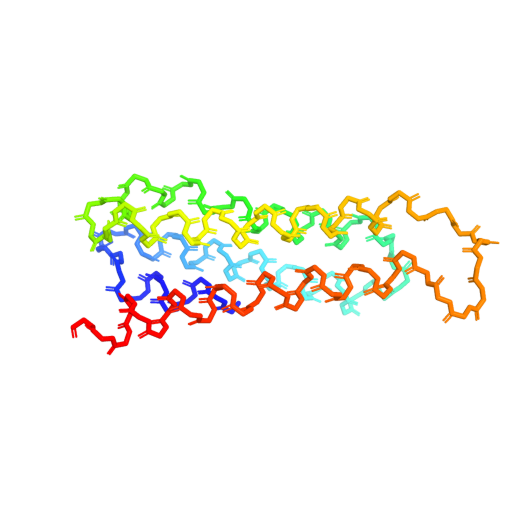6 1.00 90.00 108 ILE A O 1
ATOM 856 N N . PHE A 1 109 ? 0.891 5.669 -12.782 1.00 90.00 109 PHE A N 1
ATOM 857 C CA . PHE A 1 109 ? -0.013 4.715 -12.129 1.00 90.00 109 PHE A CA 1
ATOM 858 C C . PHE A 1 109 ? 0.400 4.408 -10.685 1.00 90.00 109 PHE A C 1
ATOM 860 O O . PHE A 1 109 ? -0.452 4.368 -9.797 1.00 90.00 109 PHE A O 1
ATOM 867 N N . VAL A 1 110 ? 1.700 4.245 -10.426 1.00 88.56 110 VAL A N 1
ATOM 868 C CA . VAL A 1 110 ? 2.252 4.050 -9.076 1.00 88.56 110 VAL A CA 1
ATOM 869 C C . VAL A 1 110 ? 1.999 5.275 -8.199 1.00 88.56 110 VAL A C 1
ATOM 871 O O . VAL A 1 110 ? 1.645 5.125 -7.028 1.00 88.56 110 VAL A O 1
ATOM 874 N N . LEU A 1 111 ? 2.131 6.485 -8.741 1.00 92.25 111 LEU A N 1
ATOM 875 C CA . LEU A 1 111 ? 1.863 7.726 -8.021 1.00 92.25 111 LEU A CA 1
ATOM 876 C C . LEU A 1 111 ? 0.375 7.852 -7.674 1.00 92.25 111 LEU A C 1
ATOM 878 O O . LEU A 1 111 ? 0.040 8.087 -6.515 1.00 92.25 111 LEU A O 1
ATOM 882 N N . LEU A 1 112 ? -0.516 7.625 -8.643 1.00 93.06 112 LEU A N 1
ATOM 883 C CA . LEU A 1 112 ? -1.965 7.639 -8.427 1.00 93.06 112 LEU A CA 1
ATOM 884 C C . LEU A 1 112 ? -2.391 6.580 -7.402 1.00 93.06 112 LEU A C 1
ATOM 886 O O . LEU A 1 112 ? -3.123 6.894 -6.463 1.00 93.06 112 LEU A O 1
AT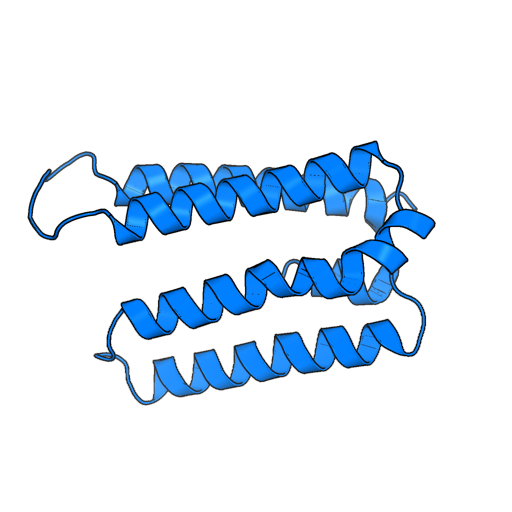OM 890 N N . GLY A 1 113 ? -1.874 5.352 -7.517 1.00 90.88 113 GLY A N 1
ATOM 891 C CA . GLY A 1 113 ? -2.080 4.300 -6.521 1.00 90.88 113 GLY A CA 1
ATOM 892 C C . GLY A 1 113 ? -1.629 4.751 -5.129 1.00 90.88 113 GLY A C 1
ATOM 893 O O . GLY A 1 113 ? -2.393 4.677 -4.167 1.00 90.88 113 GLY A O 1
ATOM 894 N N . SER A 1 114 ? -0.438 5.339 -5.021 1.00 90.44 114 SER A N 1
ATOM 895 C CA . SER A 1 114 ? 0.089 5.848 -3.747 1.00 90.44 114 SER A CA 1
ATOM 896 C C . SER A 1 114 ? -0.785 6.954 -3.146 1.00 90.44 114 SER A C 1
ATOM 898 O O . SER A 1 114 ? -1.031 6.939 -1.941 1.00 90.44 114 SER A O 1
ATOM 900 N N . ILE A 1 115 ? -1.312 7.868 -3.968 1.00 93.31 115 ILE A N 1
ATOM 901 C CA . ILE A 1 115 ? -2.232 8.930 -3.532 1.00 93.31 115 ILE A CA 1
ATOM 902 C C . ILE A 1 115 ? -3.526 8.331 -2.977 1.00 93.31 115 ILE A C 1
ATOM 904 O O . ILE A 1 115 ? -3.971 8.736 -1.904 1.00 93.31 115 ILE A O 1
ATOM 908 N N . THR A 1 116 ? -4.115 7.339 -3.652 1.00 92.50 116 THR A N 1
ATOM 909 C CA . THR A 1 116 ? -5.342 6.685 -3.158 1.00 92.50 116 THR A CA 1
ATOM 910 C C . THR A 1 116 ? -5.118 5.971 -1.823 1.00 92.50 116 THR A C 1
ATOM 912 O O . THR A 1 116 ? -5.922 6.120 -0.903 1.00 92.50 116 THR A O 1
ATOM 915 N N . HIS A 1 117 ? -3.990 5.274 -1.661 1.00 89.50 117 HIS A N 1
ATOM 916 C CA . HIS A 1 117 ? -3.625 4.641 -0.394 1.00 89.50 117 HIS A CA 1
ATOM 917 C C . HIS A 1 117 ? -3.327 5.653 0.716 1.00 89.50 117 HIS A C 1
ATOM 919 O O . HIS A 1 117 ? -3.710 5.432 1.865 1.00 89.50 117 HIS A O 1
ATOM 925 N N . TYR A 1 118 ? -2.674 6.767 0.391 1.00 90.06 118 TYR A N 1
ATOM 926 C CA . TYR A 1 118 ? -2.459 7.855 1.338 1.00 90.06 118 TYR A CA 1
ATOM 927 C C . TYR A 1 118 ? -3.790 8.456 1.795 1.00 90.06 118 TYR A C 1
ATOM 929 O O . TYR A 1 118 ? -4.019 8.586 2.994 1.00 90.06 118 TYR A O 1
ATOM 937 N N . TYR A 1 119 ? -4.693 8.750 0.856 1.00 90.94 119 TYR A N 1
ATOM 938 C CA . TYR A 1 119 ? -6.026 9.263 1.161 1.00 90.94 119 TYR A CA 1
ATOM 939 C C . TYR A 1 119 ? -6.820 8.291 2.042 1.00 90.94 119 TYR A C 1
ATOM 941 O O . TYR A 1 119 ? -7.439 8.711 3.019 1.00 90.94 119 TYR A O 1
ATOM 949 N N . PHE A 1 120 ? -6.742 6.988 1.752 1.00 90.06 120 PHE A N 1
ATOM 950 C CA . PHE A 1 120 ? -7.325 5.945 2.593 1.00 90.06 120 PHE A CA 1
ATOM 951 C C . PHE A 1 120 ? -6.790 6.005 4.029 1.00 90.06 120 PHE A C 1
ATOM 953 O O . PHE A 1 120 ? -7.574 6.076 4.970 1.00 90.06 120 PHE A O 1
ATOM 960 N N . ILE A 1 121 ? -5.466 6.020 4.209 1.00 88.94 121 ILE A N 1
ATOM 961 C CA . ILE A 1 121 ? -4.845 6.072 5.540 1.00 88.94 121 ILE A CA 1
ATOM 962 C C . ILE A 1 121 ? -5.239 7.367 6.257 1.00 88.94 121 ILE A C 1
ATOM 964 O O . ILE A 1 121 ? -5.686 7.335 7.401 1.00 88.94 121 ILE A O 1
ATOM 968 N N . TYR A 1 122 ? -5.140 8.510 5.585 1.00 88.00 122 TYR A N 1
ATOM 969 C CA . TYR A 1 122 ? -5.513 9.795 6.164 1.00 88.00 122 TYR A CA 1
ATOM 970 C C . TYR A 1 122 ? -6.967 9.793 6.652 1.00 88.00 122 TYR A C 1
ATOM 972 O O . TYR A 1 122 ? -7.250 10.216 7.773 1.00 88.00 122 TYR A O 1
ATOM 980 N N . ARG A 1 123 ? -7.900 9.279 5.841 1.00 87.00 123 ARG A N 1
ATOM 981 C CA . ARG A 1 123 ? -9.329 9.358 6.150 1.00 87.00 123 ARG A CA 1
ATOM 982 C C . ARG A 1 123 ? -9.834 8.268 7.091 1.00 87.00 123 ARG A C 1
ATOM 984 O O . ARG A 1 123 ? -10.737 8.553 7.866 1.00 87.00 123 ARG A O 1
ATOM 991 N N . TYR A 1 124 ? -9.285 7.059 7.017 1.00 84.00 124 TYR A N 1
ATOM 992 C CA . TYR A 1 124 ? -9.814 5.883 7.722 1.00 84.00 124 TYR A CA 1
ATOM 993 C C . TYR A 1 124 ? -8.887 5.327 8.796 1.00 84.00 124 TYR A C 1
ATOM 995 O O . TYR A 1 124 ? -9.319 4.474 9.553 1.00 84.00 124 TYR A O 1
ATOM 1003 N N . VAL A 1 125 ? -7.630 5.772 8.865 1.00 81.81 125 VAL A N 1
ATOM 1004 C CA . VAL A 1 125 ? -6.693 5.374 9.928 1.00 81.81 125 VAL A CA 1
ATOM 1005 C C . VAL A 1 125 ? -6.431 6.534 10.885 1.00 81.81 125 VAL A C 1
ATOM 1007 O O . VAL A 1 125 ? -6.394 6.329 12.090 1.00 81.81 125 VAL A O 1
ATOM 1010 N N . PHE A 1 126 ? -6.249 7.749 10.360 1.00 77.38 126 PHE A N 1
ATOM 1011 C CA . PHE A 1 126 ? -5.891 8.919 11.172 1.00 77.38 126 PHE A CA 1
ATOM 1012 C C . PHE A 1 126 ? -7.096 9.677 11.750 1.00 77.38 126 PHE A C 1
ATOM 1014 O O . PHE A 1 126 ? -6.958 10.346 12.765 1.00 77.38 126 PHE A O 1
ATOM 1021 N N . ASN A 1 127 ? -8.258 9.602 11.093 1.00 65.31 127 ASN A N 1
ATOM 1022 C CA . ASN A 1 127 ? -9.504 10.253 11.525 1.00 65.31 127 ASN A CA 1
ATOM 1023 C C . ASN A 1 127 ? -10.483 9.268 12.202 1.00 65.31 127 ASN A C 1
ATOM 1025 O O . ASN A 1 127 ? -11.696 9.459 12.106 1.00 65.31 127 ASN A O 1
ATOM 1029 N N . LEU A 1 128 ? -9.960 8.195 12.805 1.00 56.69 128 LEU A N 1
ATOM 1030 C CA . LEU A 1 128 ? -10.728 7.270 13.646 1.00 56.69 128 LEU A CA 1
ATOM 1031 C C . LEU A 1 128 ? -10.973 7.856 15.038 1.00 56.69 128 LEU A C 1
ATOM 1033 O O . LEU A 1 128 ? -10.043 8.508 15.564 1.00 56.69 128 LEU A O 1
#

Radius of gyration: 16.2 Å; chains: 1; bounding box: 41×23×46 Å

Foldseek 3Di:
DLCLLCLVFQDDPPVSVVLVCVLVVLVVVLVVCCVVCVVDDPVVNLVSVLVSLVSVVVCLVSNPVQDPPVLSVLLVQLSVLQVVLSVLVVPFDPDPDDDDGSPVVSVVSNVSSVVSSVVSCVVRRVVD

Secondary structure (DSSP, 8-state):
-THHHIIIIIPPTTHHHHHHHHHHHHHHHHHHHHHH-TTS-HHHHHHHHHHHHHGGGGGHHHHHHHS-HHHHHHHHHHHHHHHHHHHHHHH--TTS-SSS-HHHHHHHHHHHHHHHHHHHHHHHTTT-